Protein AF-A0A9D4X8G0-F1 (afdb_monomer_lite)

Structure (mmCIF, N/CA/C/O backbone):
data_AF-A0A9D4X8G0-F1
#
_entry.id   AF-A0A9D4X8G0-F1
#
loop_
_atom_site.group_PDB
_atom_site.id
_atom_site.type_symbol
_atom_site.label_atom_id
_atom_site.label_alt_id
_atom_site.label_comp_id
_atom_site.label_asym_id
_atom_site.label_entity_id
_atom_site.label_seq_id
_atom_site.pdbx_PDB_ins_code
_atom_site.Cartn_x
_atom_site.Cartn_y
_atom_site.Cartn_z
_atom_site.occupancy
_atom_site.B_iso_or_equiv
_atom_site.auth_seq_id
_atom_site.auth_comp_id
_atom_site.auth_asym_id
_atom_site.auth_atom_id
_atom_site.pdbx_PDB_model_num
ATOM 1 N N . MET A 1 1 ? 3.057 6.716 -28.914 1.00 36.97 1 MET A N 1
ATOM 2 C CA . MET A 1 1 ? 3.653 6.823 -27.563 1.00 36.97 1 MET A CA 1
ATOM 3 C C . MET A 1 1 ? 2.534 6.650 -26.548 1.00 36.97 1 MET A C 1
ATOM 5 O O . MET A 1 1 ? 1.621 7.466 -26.540 1.00 36.97 1 MET A O 1
ATOM 9 N N . SER A 1 2 ? 2.532 5.559 -25.779 1.00 46.09 2 SER A N 1
ATOM 10 C CA . SER A 1 2 ? 1.532 5.348 -24.723 1.00 46.09 2 SER A CA 1
ATOM 11 C C . SER A 1 2 ? 1.825 6.309 -23.576 1.00 46.09 2 SER A C 1
ATOM 13 O O . SER A 1 2 ? 2.954 6.339 -23.090 1.00 46.09 2 SER A O 1
ATOM 15 N N . ARG A 1 3 ? 0.840 7.105 -23.150 1.00 39.59 3 ARG A N 1
ATOM 16 C CA . ARG A 1 3 ? 0.974 7.918 -21.933 1.00 39.59 3 ARG A CA 1
ATOM 17 C C . ARG A 1 3 ? 1.225 6.966 -20.751 1.00 39.59 3 ARG A C 1
ATOM 19 O O . ARG A 1 3 ? 0.567 5.922 -20.700 1.00 39.59 3 ARG A O 1
ATOM 26 N N . PRO A 1 4 ? 2.173 7.260 -19.843 1.00 49.88 4 PRO A N 1
ATOM 27 C CA . PRO A 1 4 ? 2.365 6.429 -18.666 1.00 49.88 4 PRO A CA 1
ATOM 28 C C . PRO A 1 4 ? 1.068 6.432 -17.841 1.00 49.88 4 PRO A C 1
ATOM 30 O O . PRO A 1 4 ? 0.406 7.472 -17.758 1.00 49.88 4 PRO A O 1
ATOM 33 N N . PRO A 1 5 ? 0.662 5.285 -17.273 1.00 54.31 5 PRO A N 1
ATOM 34 C CA . PRO A 1 5 ? -0.520 5.226 -16.427 1.00 54.31 5 PRO A CA 1
ATOM 35 C C . PRO A 1 5 ? -0.359 6.215 -15.269 1.00 54.31 5 PRO A C 1
ATOM 37 O O . PRO A 1 5 ? 0.700 6.277 -14.646 1.00 54.31 5 PRO A O 1
ATOM 40 N N . ILE A 1 6 ? -1.402 7.002 -14.996 1.00 55.91 6 ILE A N 1
ATOM 41 C CA . ILE A 1 6 ? -1.431 7.881 -13.824 1.00 55.91 6 ILE A CA 1
ATOM 42 C C . ILE A 1 6 ? -1.357 6.971 -12.592 1.00 55.91 6 ILE A C 1
ATOM 44 O O . ILE A 1 6 ? -2.231 6.122 -12.394 1.00 55.91 6 ILE 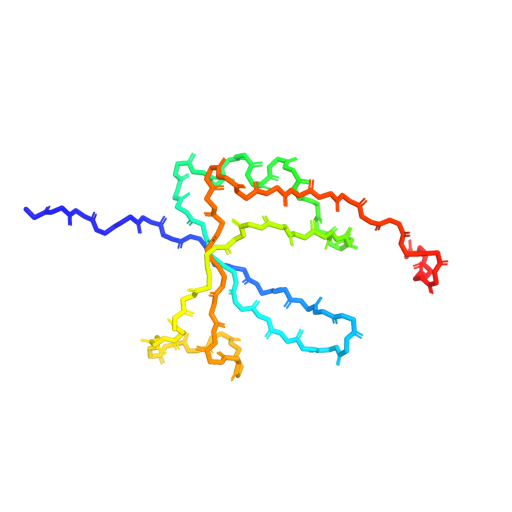A O 1
ATOM 48 N N . LEU A 1 7 ? -0.281 7.122 -11.820 1.00 61.44 7 LEU A N 1
ATOM 49 C CA . LEU A 1 7 ? -0.059 6.428 -10.557 1.00 61.44 7 LEU A CA 1
ATOM 50 C C . LEU A 1 7 ? -0.399 7.384 -9.422 1.00 61.44 7 LEU A C 1
ATOM 52 O O . LEU A 1 7 ? 0.198 8.457 -9.324 1.00 61.44 7 LEU A O 1
ATOM 56 N N . ILE A 1 8 ? -1.346 6.985 -8.581 1.00 64.62 8 ILE A N 1
ATOM 57 C CA . ILE A 1 8 ? -1.656 7.704 -7.344 1.00 64.62 8 ILE A CA 1
ATOM 58 C C . ILE A 1 8 ? -0.809 7.095 -6.236 1.00 64.62 8 ILE A C 1
ATOM 60 O O . ILE A 1 8 ? -0.585 5.885 -6.240 1.00 64.62 8 ILE A O 1
ATOM 64 N N . LYS A 1 9 ? -0.258 7.956 -5.380 1.00 65.12 9 LYS A N 1
ATOM 65 C CA . LYS A 1 9 ? 0.786 7.636 -4.410 1.00 65.12 9 LYS A CA 1
ATOM 66 C C . LYS A 1 9 ? 0.276 7.912 -3.008 1.00 65.12 9 LYS A C 1
ATOM 68 O O . LYS A 1 9 ? -0.166 9.028 -2.760 1.00 65.12 9 LYS A O 1
ATOM 73 N N . ASP A 1 10 ? 0.444 6.945 -2.119 1.00 75.62 10 ASP A N 1
ATOM 74 C CA . ASP A 1 10 ? 0.136 7.097 -0.703 1.00 75.62 10 ASP A CA 1
ATOM 75 C C . ASP A 1 10 ? 1.226 6.520 0.195 1.00 75.62 10 ASP A C 1
ATOM 77 O O . ASP A 1 10 ? 2.031 5.680 -0.222 1.00 75.62 10 ASP A O 1
ATOM 81 N N . LEU A 1 11 ? 1.278 7.008 1.432 1.00 77.75 11 LEU A N 1
ATOM 82 C CA . LEU A 1 11 ? 2.264 6.603 2.428 1.00 77.75 11 LEU A CA 1
ATOM 83 C C . LEU A 1 11 ? 1.572 5.849 3.557 1.00 77.75 11 LEU A C 1
ATOM 85 O O . LEU A 1 11 ? 0.813 6.431 4.327 1.00 77.75 11 LEU A O 1
ATOM 89 N N . VAL A 1 12 ? 1.888 4.565 3.698 1.00 78.19 12 VAL A N 1
ATOM 90 C CA . VAL A 1 12 ? 1.317 3.732 4.759 1.00 78.19 12 VAL A CA 1
ATOM 91 C C . VAL A 1 12 ? 2.353 3.499 5.845 1.00 78.19 12 VAL A C 1
ATOM 93 O O . VAL A 1 12 ? 3.499 3.159 5.550 1.00 78.19 12 VAL A O 1
ATOM 96 N N . LYS A 1 13 ? 1.944 3.680 7.104 1.00 80.12 13 LYS A N 1
ATOM 97 C CA . LYS A 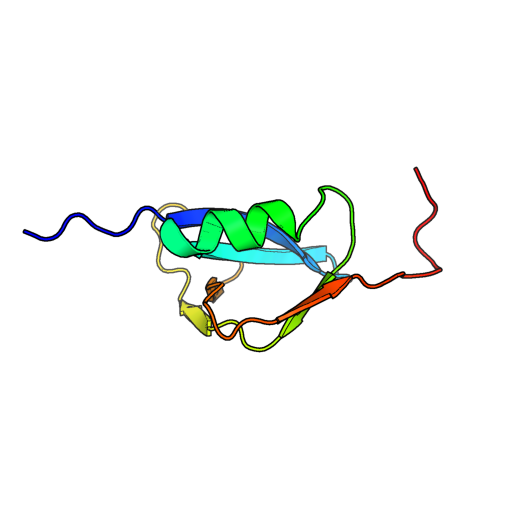1 13 ? 2.731 3.330 8.292 1.00 80.12 13 LYS A CA 1
ATOM 98 C C . LYS A 1 13 ? 2.278 1.982 8.840 1.00 80.12 13 LYS A C 1
ATOM 100 O O . LYS A 1 13 ? 1.099 1.791 9.119 1.00 80.12 13 LYS A O 1
ATOM 105 N N . GLY A 1 14 ? 3.221 1.066 9.008 1.00 75.88 14 GLY A N 1
ATOM 106 C CA . GLY A 1 14 ? 3.038 -0.181 9.735 1.00 75.88 14 GLY A CA 1
ATOM 107 C C . GLY A 1 14 ? 3.142 0.011 11.249 1.00 75.88 14 GLY A C 1
ATOM 108 O O . GLY A 1 14 ? 3.541 1.066 11.742 1.00 75.88 14 GLY A O 1
ATOM 109 N N . ASN A 1 15 ? 2.828 -1.053 11.990 1.00 70.56 15 ASN A N 1
ATOM 110 C CA . ASN A 1 15 ? 2.788 -1.046 13.456 1.00 70.56 15 ASN A CA 1
ATOM 111 C C . ASN A 1 15 ? 4.136 -0.686 14.118 1.00 70.56 15 ASN A C 1
ATOM 113 O O . ASN A 1 15 ? 4.164 -0.100 15.191 1.00 70.56 15 ASN A O 1
ATOM 117 N N . GLN A 1 16 ? 5.266 -0.996 13.472 1.00 79.06 16 GLN A N 1
ATOM 118 C CA . GLN A 1 16 ? 6.607 -0.668 13.984 1.00 79.06 16 GLN A CA 1
ATOM 119 C C . GLN A 1 16 ? 7.093 0.732 13.561 1.00 79.06 16 GLN A C 1
ATOM 121 O O . GLN A 1 16 ? 8.256 1.073 13.747 1.00 79.06 16 GLN A O 1
ATOM 126 N N . GLY A 1 17 ? 6.217 1.555 12.972 1.00 75.88 17 GLY A N 1
ATOM 127 C CA . GLY A 1 17 ? 6.572 2.868 12.427 1.00 75.88 17 GLY A CA 1
ATOM 128 C C . GLY A 1 17 ? 7.217 2.812 11.040 1.00 75.88 17 GLY A C 1
ATOM 129 O O . GLY A 1 17 ? 7.447 3.865 10.437 1.00 75.88 17 GLY A O 1
ATOM 130 N N . ASP A 1 18 ? 7.450 1.606 10.515 1.00 81.88 18 ASP A N 1
ATOM 131 C CA . ASP A 1 18 ? 7.920 1.384 9.153 1.00 81.88 18 ASP A CA 1
ATOM 132 C C . ASP A 1 18 ? 6.962 2.007 8.153 1.00 81.88 18 ASP A C 1
ATOM 134 O O . ASP A 1 18 ? 5.747 1.846 8.236 1.00 81.88 18 ASP A O 1
ATOM 138 N N . GLN A 1 19 ? 7.519 2.710 7.182 1.00 85.81 19 GLN A N 1
ATOM 139 C CA . GLN A 1 19 ? 6.745 3.325 6.121 1.00 85.81 19 GLN A CA 1
ATOM 140 C C . GLN A 1 19 ? 6.950 2.564 4.826 1.00 85.81 19 GLN A C 1
ATOM 142 O O . GLN A 1 19 ? 8.065 2.146 4.514 1.00 85.81 19 GLN A O 1
ATOM 147 N N . ILE A 1 20 ? 5.886 2.414 4.050 1.00 86.50 20 ILE A N 1
ATOM 148 C CA . ILE A 1 20 ? 5.975 1.910 2.688 1.00 86.50 20 ILE A CA 1
ATOM 149 C C . ILE A 1 20 ? 5.165 2.797 1.756 1.00 86.50 20 ILE A C 1
ATOM 151 O O . ILE A 1 20 ? 4.059 3.241 2.067 1.00 86.50 20 ILE A O 1
ATOM 155 N N . HIS A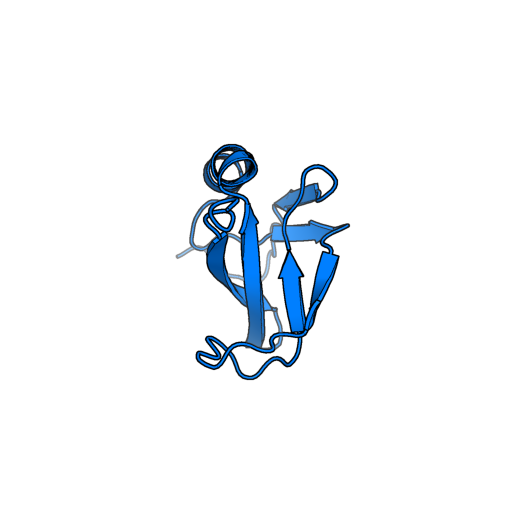 1 21 ? 5.752 3.066 0.598 1.00 86.56 21 HIS A N 1
ATOM 156 C CA . HIS A 1 21 ? 5.087 3.778 -0.473 1.00 86.56 21 HIS A CA 1
ATOM 157 C C . HIS A 1 21 ? 4.134 2.816 -1.178 1.00 86.56 21 HIS A C 1
ATOM 159 O O . HIS A 1 21 ? 4.547 1.759 -1.656 1.00 86.56 21 HIS A O 1
ATOM 165 N N . MET A 1 22 ? 2.864 3.188 -1.255 1.00 85.69 22 MET A N 1
ATOM 166 C CA . MET A 1 22 ? 1.854 2.468 -2.010 1.00 85.69 22 MET A CA 1
ATOM 167 C C . MET A 1 22 ? 1.484 3.226 -3.274 1.00 85.69 22 MET A C 1
ATOM 169 O O . MET A 1 22 ? 1.348 4.447 -3.260 1.00 85.69 22 MET A O 1
ATOM 173 N N . THR A 1 23 ? 1.300 2.497 -4.372 1.00 86.94 23 THR A N 1
ATOM 174 C CA . THR A 1 23 ? 0.803 3.079 -5.619 1.00 86.94 23 THR A CA 1
ATOM 175 C C . THR A 1 23 ? -0.309 2.246 -6.224 1.00 86.94 23 THR A C 1
ATOM 177 O O . THR A 1 23 ? -0.272 1.026 -6.131 1.00 86.94 23 THR A O 1
ATOM 180 N N . THR A 1 24 ? -1.246 2.881 -6.917 1.00 87.00 24 THR A N 1
ATOM 181 C CA . THR A 1 24 ? -2.282 2.184 -7.694 1.00 87.00 24 THR A CA 1
ATOM 182 C C . THR A 1 24 ? -2.402 2.769 -9.096 1.00 87.00 24 THR A C 1
ATOM 184 O O . THR A 1 24 ? -2.057 3.934 -9.330 1.00 87.00 24 THR A O 1
ATOM 187 N N . ARG A 1 25 ? -2.881 1.969 -10.055 1.00 85.25 25 ARG A N 1
ATOM 188 C CA . ARG A 1 25 ? -3.217 2.465 -11.396 1.00 85.25 25 ARG A CA 1
ATOM 189 C C . ARG A 1 25 ? -4.510 3.268 -11.321 1.00 85.25 25 ARG A C 1
ATOM 191 O O . ARG A 1 25 ? -5.443 2.880 -10.636 1.00 85.25 25 ARG A O 1
ATOM 198 N N . ASN A 1 26 ? -4.625 4.324 -12.121 1.00 82.06 26 ASN A N 1
ATOM 199 C CA . ASN A 1 26 ? -5.821 5.176 -12.144 1.00 82.06 26 ASN A CA 1
ATOM 200 C C . ASN A 1 26 ? -7.158 4.419 -12.282 1.00 82.06 26 ASN A C 1
ATOM 202 O O . ASN A 1 26 ? -8.114 4.750 -11.594 1.00 82.06 26 ASN A O 1
ATOM 206 N N . ARG A 1 27 ? -7.215 3.366 -13.108 1.00 83.44 27 ARG A N 1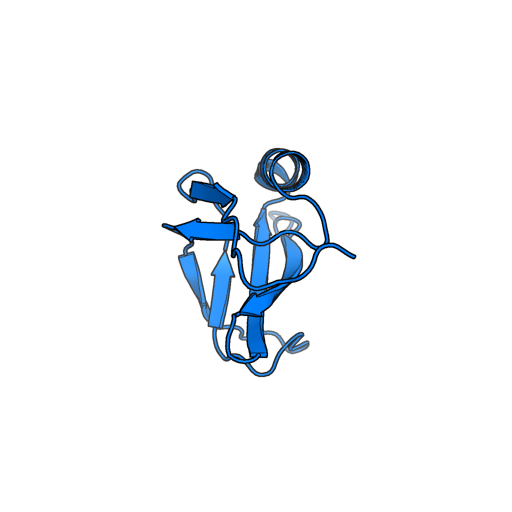
ATOM 207 C CA . ARG A 1 27 ? -8.429 2.544 -13.270 1.00 83.44 27 ARG A CA 1
ATOM 208 C C . ARG A 1 27 ? -8.831 1.764 -12.008 1.00 83.44 27 ARG A C 1
ATOM 210 O O . ARG A 1 27 ? -9.997 1.445 -11.861 1.00 83.44 27 ARG A O 1
ATOM 217 N N . GLU A 1 28 ? -7.864 1.449 -11.148 1.00 82.50 28 GLU A N 1
ATOM 218 C CA . GLU A 1 28 ? -8.020 0.707 -9.886 1.00 82.50 28 GLU A CA 1
ATOM 219 C C . GLU A 1 28 ? -8.104 1.674 -8.685 1.00 82.50 28 GLU A C 1
ATOM 221 O O . GLU A 1 28 ? -8.352 1.258 -7.556 1.00 82.50 28 GLU A O 1
ATOM 226 N N . PHE A 1 29 ? -7.908 2.980 -8.909 1.00 83.81 29 PHE A N 1
ATOM 227 C CA . PHE A 1 29 ? -7.930 3.983 -7.847 1.00 83.81 29 PHE A CA 1
ATOM 228 C C . PHE A 1 29 ? -9.309 4.140 -7.223 1.00 83.81 29 PHE A C 1
ATOM 230 O O . PHE A 1 29 ? -9.401 4.295 -6.013 1.00 83.81 29 PHE A O 1
A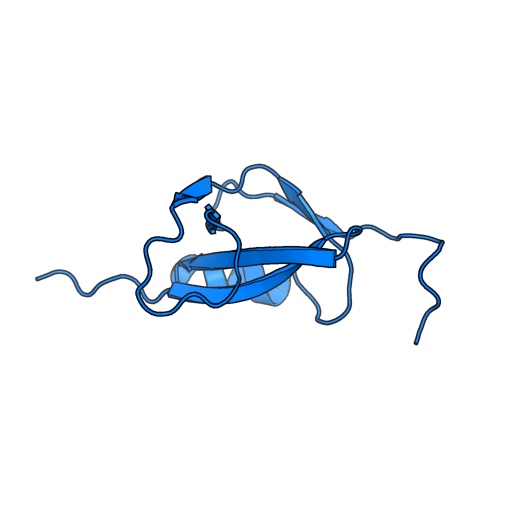TOM 237 N N . LYS A 1 30 ? -10.373 4.103 -8.032 1.00 83.75 30 LYS A N 1
ATOM 238 C CA . LYS A 1 30 ? -11.735 4.276 -7.524 1.00 83.75 30 LYS A CA 1
ATOM 239 C C . LYS A 1 30 ? -12.083 3.185 -6.505 1.00 83.75 30 LYS A C 1
ATOM 241 O O . LYS A 1 30 ? -12.519 3.509 -5.408 1.00 83.75 30 LYS A O 1
ATOM 246 N N . ASP A 1 31 ? -11.799 1.928 -6.840 1.00 83.44 31 ASP A N 1
ATOM 247 C CA . ASP A 1 31 ? -12.056 0.783 -5.959 1.00 83.44 31 ASP A CA 1
ATOM 248 C C . ASP A 1 31 ? -11.260 0.891 -4.655 1.00 83.44 31 ASP A C 1
ATOM 250 O O . ASP A 1 31 ? -11.752 0.548 -3.583 1.00 83.44 31 ASP A O 1
ATOM 254 N N . TRP A 1 32 ? -10.025 1.382 -4.749 1.00 80.75 32 TRP A N 1
ATOM 255 C CA . TRP A 1 32 ? -9.154 1.600 -3.603 1.00 80.75 32 TRP A CA 1
ATOM 256 C C . TRP A 1 32 ? -9.653 2.742 -2.705 1.00 80.75 32 TRP A C 1
ATOM 258 O O . TRP A 1 32 ? -9.738 2.580 -1.489 1.00 80.75 32 TRP A O 1
ATOM 268 N N . PHE A 1 33 ? -10.040 3.867 -3.306 1.00 81.81 33 PHE A N 1
ATOM 269 C CA . PHE A 1 33 ? -10.535 5.054 -2.611 1.00 81.81 33 PHE A CA 1
ATOM 270 C C . PHE A 1 33 ? -11.869 4.805 -1.895 1.00 81.81 33 PHE A C 1
ATOM 272 O O . PHE A 1 33 ? -12.107 5.359 -0.830 1.00 81.81 33 PHE A O 1
ATOM 279 N N . GLU A 1 34 ? -12.737 3.953 -2.446 1.00 85.12 34 GLU A N 1
ATOM 280 C CA . GLU A 1 34 ? -14.006 3.585 -1.803 1.00 85.12 34 GLU A CA 1
ATOM 281 C C . GLU A 1 34 ? -13.823 2.584 -0.646 1.00 85.12 34 GLU A C 1
ATOM 283 O O . GLU A 1 34 ? -14.631 2.561 0.282 1.00 85.12 34 GLU A O 1
ATOM 288 N N . GLN A 1 35 ? -12.770 1.759 -0.680 1.00 84.50 35 GLN A N 1
ATOM 289 C CA . GLN A 1 35 ? -12.504 0.741 0.345 1.00 84.50 35 GLN A CA 1
ATOM 290 C C . GLN A 1 35 ? -11.696 1.259 1.537 1.00 84.50 35 GLN A C 1
ATOM 292 O O . GLN A 1 35 ? -11.800 0.696 2.630 1.00 84.50 35 GLN A O 1
ATOM 297 N N . LEU A 1 36 ? -10.872 2.289 1.336 1.00 84.81 36 LEU A N 1
ATOM 298 C CA . LEU A 1 36 ? -10.019 2.836 2.380 1.00 84.81 36 LEU A CA 1
ATOM 299 C C . LEU A 1 36 ? -10.573 4.141 2.938 1.00 84.81 36 LEU A C 1
ATOM 301 O O . LEU A 1 36 ? -10.864 5.091 2.224 1.00 84.81 36 LEU A O 1
ATOM 305 N N . THR A 1 37 ? -10.648 4.194 4.259 1.00 84.25 37 THR A N 1
ATOM 306 C CA . THR A 1 37 ? -10.902 5.417 5.021 1.00 84.25 37 THR A CA 1
ATOM 307 C C . THR A 1 37 ? -9.607 5.877 5.674 1.00 84.25 37 THR A C 1
ATOM 309 O O . THR A 1 37 ? -8.862 5.052 6.210 1.00 84.25 37 THR A O 1
ATOM 312 N N . GLU A 1 38 ? -9.345 7.183 5.648 1.00 80.50 38 GLU A N 1
ATOM 313 C CA . GLU A 1 38 ? -8.224 7.778 6.376 1.00 80.50 38 GLU A CA 1
ATOM 314 C C . GLU A 1 38 ? -8.285 7.424 7.871 1.00 80.50 38 GLU A C 1
ATOM 316 O O . GLU A 1 38 ? -9.360 7.232 8.437 1.00 80.50 38 GLU A O 1
ATOM 321 N N . HIS A 1 39 ? -7.115 7.336 8.510 1.00 77.88 39 HIS A N 1
ATOM 322 C CA . HIS A 1 39 ? -6.949 7.034 9.942 1.00 77.88 39 HIS A CA 1
ATOM 323 C C . HIS A 1 39 ? -7.427 5.650 10.414 1.00 77.88 39 HIS A C 1
ATOM 325 O O . HIS A 1 39 ? -7.411 5.370 11.610 1.00 77.88 39 HIS A O 1
ATOM 331 N N . GLU A 1 40 ? -7.787 4.756 9.498 1.00 83.69 40 GLU A N 1
ATOM 332 C CA . GLU A 1 40 ? -8.172 3.382 9.816 1.00 83.69 40 GLU A CA 1
ATOM 333 C C . GLU A 1 40 ? -7.046 2.390 9.520 1.00 83.69 40 GLU A C 1
ATOM 335 O O . GLU A 1 40 ? -6.173 2.632 8.685 1.00 83.69 40 GLU A O 1
ATOM 340 N N . THR A 1 41 ? -7.066 1.247 10.211 1.00 83.94 41 THR A N 1
ATOM 341 C CA . THR A 1 41 ? -6.050 0.204 10.022 1.00 83.94 41 THR A CA 1
ATOM 342 C C . THR A 1 41 ? -6.561 -0.917 9.128 1.00 83.94 41 THR A C 1
ATOM 344 O O . THR A 1 41 ? -7.662 -1.440 9.310 1.00 83.94 41 THR A O 1
ATOM 347 N N . TYR A 1 42 ? -5.725 -1.330 8.177 1.00 86.31 42 TYR A N 1
ATOM 348 C CA . TYR A 1 42 ? -6.045 -2.374 7.211 1.00 86.31 42 TYR A CA 1
ATOM 349 C C . TYR A 1 42 ? -4.901 -3.376 7.097 1.00 86.31 42 TYR A C 1
ATOM 351 O O . TYR A 1 42 ? -3.726 -3.014 7.155 1.00 86.31 42 TYR A O 1
ATOM 359 N N . CYS A 1 43 ? -5.255 -4.638 6.875 1.00 85.75 43 CYS A N 1
ATOM 360 C CA . CYS A 1 43 ? -4.337 -5.635 6.349 1.00 85.75 43 CYS A CA 1
ATOM 361 C C . CYS A 1 43 ? -4.499 -5.699 4.833 1.00 85.75 43 CYS A C 1
ATOM 363 O O . CYS A 1 43 ? -5.618 -5.786 4.323 1.00 85.75 43 CYS A O 1
ATOM 365 N N . LEU A 1 44 ? -3.371 -5.656 4.132 1.00 86.19 44 LEU A N 1
ATOM 366 C CA . LEU A 1 44 ? -3.307 -5.786 2.685 1.00 86.19 44 LEU A CA 1
ATOM 367 C C . LEU A 1 44 ? -2.619 -7.095 2.320 1.00 86.19 44 LEU A C 1
ATOM 369 O O . LEU A 1 44 ? -1.569 -7.422 2.874 1.00 86.19 44 LEU A O 1
ATOM 373 N N . TYR A 1 45 ? -3.186 -7.808 1.353 1.00 87.25 45 TYR A N 1
ATOM 374 C CA . TYR A 1 45 ? -2.637 -9.057 0.834 1.00 87.25 45 TYR A CA 1
ATOM 375 C C . TYR A 1 45 ? -2.529 -8.996 -0.688 1.00 87.25 45 TYR A C 1
ATOM 377 O O . TYR A 1 45 ? -3.316 -8.319 -1.346 1.00 87.25 45 TYR A O 1
ATOM 385 N N . ASN A 1 46 ? -1.572 -9.738 -1.252 1.00 89.94 46 ASN A N 1
ATOM 386 C CA . ASN A 1 46 ? -1.393 -9.905 -2.702 1.00 89.94 46 ASN A CA 1
ATOM 387 C C . ASN A 1 46 ? -1.120 -8.599 -3.480 1.00 89.94 46 ASN A C 1
ATOM 389 O O . ASN A 1 46 ? -1.499 -8.473 -4.644 1.00 89.94 46 ASN A O 1
ATOM 393 N N . GLY A 1 47 ? -0.480 -7.615 -2.844 1.00 85.81 47 GLY A N 1
ATOM 394 C CA . GLY A 1 47 ? 0.096 -6.472 -3.557 1.00 85.81 47 GLY A CA 1
ATOM 395 C C . GLY A 1 47 ? 1.430 -6.846 -4.205 1.00 85.81 47 GLY A C 1
ATOM 396 O O . GLY A 1 47 ? 2.170 -7.668 -3.662 1.00 85.81 47 GLY A O 1
ATOM 397 N N . ASP A 1 48 ? 1.762 -6.221 -5.335 1.00 88.69 48 ASP A N 1
ATOM 398 C CA . ASP A 1 48 ? 3.030 -6.491 -6.021 1.00 88.69 48 ASP A CA 1
ATOM 399 C C . ASP A 1 48 ? 4.161 -5.646 -5.412 1.00 88.69 48 ASP A C 1
ATOM 401 O O . ASP A 1 48 ? 4.110 -4.410 -5.493 1.00 88.69 48 ASP A O 1
ATOM 405 N N . PRO A 1 49 ? 5.208 -6.254 -4.827 1.00 87.62 49 PRO A N 1
ATOM 406 C CA . PRO A 1 49 ? 6.378 -5.511 -4.388 1.00 87.62 49 PRO A CA 1
ATOM 407 C C . PRO A 1 49 ? 7.200 -5.072 -5.603 1.00 87.62 49 PRO A C 1
ATOM 409 O O . PRO A 1 49 ? 7.543 -5.867 -6.477 1.00 87.62 49 PRO A O 1
ATOM 412 N N . MET A 1 50 ? 7.559 -3.794 -5.650 1.00 87.75 50 MET A N 1
ATOM 413 C CA . MET A 1 50 ? 8.410 -3.223 -6.689 1.00 87.75 50 MET A CA 1
ATOM 414 C C . MET A 1 50 ? 9.531 -2.399 -6.074 1.00 87.75 50 MET A C 1
ATOM 416 O O . MET A 1 50 ? 9.393 -1.855 -4.980 1.00 87.75 50 MET A O 1
ATOM 420 N N . VAL A 1 51 ? 10.636 -2.250 -6.801 1.00 86.94 51 VAL A N 1
ATOM 421 C CA . VAL A 1 51 ? 11.722 -1.363 -6.377 1.00 86.94 51 VAL A CA 1
ATOM 422 C C . VAL A 1 51 ? 11.227 0.082 -6.392 1.00 86.94 51 VAL A C 1
ATOM 424 O O . VAL A 1 51 ? 10.630 0.561 -7.366 1.00 86.94 51 VAL A O 1
ATOM 427 N N . ASN A 1 52 ? 11.471 0.785 -5.292 1.00 82.56 52 ASN A N 1
ATOM 428 C CA . ASN A 1 52 ? 11.218 2.209 -5.162 1.00 82.56 52 ASN A CA 1
ATOM 429 C C . ASN A 1 52 ? 12.386 3.002 -5.778 1.00 82.56 52 ASN A C 1
ATOM 431 O O . ASN A 1 52 ? 13.108 3.706 -5.085 1.00 82.56 52 ASN A O 1
ATOM 435 N N . ASP A 1 53 ? 12.598 2.842 -7.087 1.00 75.31 53 ASP A N 1
ATOM 436 C CA . ASP A 1 53 ? 13.681 3.494 -7.845 1.00 75.31 53 ASP A CA 1
ATOM 437 C C . ASP A 1 53 ? 13.262 4.879 -8.368 1.00 75.31 53 ASP A C 1
ATOM 439 O O . ASP A 1 53 ? 13.425 5.228 -9.536 1.00 75.31 53 ASP A O 1
ATOM 443 N N . SER A 1 54 ? 12.581 5.657 -7.526 1.00 67.94 54 SER A N 1
ATOM 444 C CA . SER A 1 54 ? 12.165 7.005 -7.903 1.00 67.94 54 SER A CA 1
ATOM 445 C C . SER A 1 54 ? 13.177 8.027 -7.409 1.00 67.94 54 SER A C 1
ATOM 447 O O . SER A 1 54 ? 13.572 8.002 -6.249 1.00 67.94 54 SER A O 1
ATOM 449 N N . THR A 1 55 ? 13.508 9.008 -8.246 1.00 63.78 55 THR A N 1
ATOM 450 C CA . THR A 1 55 ? 14.280 10.193 -7.834 1.00 63.78 55 THR A CA 1
ATOM 451 C C . THR A 1 55 ? 13.599 10.998 -6.717 1.00 63.78 55 THR A C 1
ATOM 453 O O . THR A 1 55 ? 14.258 11.774 -6.035 1.00 63.78 55 THR A O 1
ATOM 456 N N . PHE A 1 56 ? 12.298 10.777 -6.490 1.00 60.94 56 PHE A N 1
ATOM 457 C CA . PHE A 1 56 ? 11.500 11.357 -5.411 1.00 60.94 56 PHE A CA 1
ATOM 458 C C . PHE A 1 56 ? 11.036 10.271 -4.441 1.00 60.94 56 PHE A C 1
ATOM 460 O O . PHE A 1 56 ? 9.899 9.796 -4.511 1.00 60.94 56 PHE A O 1
ATOM 467 N N . ASN A 1 57 ? 11.929 9.877 -3.536 1.00 65.25 57 ASN A N 1
ATOM 468 C CA . ASN A 1 57 ? 11.606 8.919 -2.487 1.00 65.25 57 ASN A CA 1
ATOM 469 C C . ASN A 1 57 ? 10.678 9.556 -1.451 1.00 65.25 57 ASN A C 1
ATOM 471 O O . ASN A 1 57 ? 11.085 10.418 -0.679 1.00 65.25 57 ASN A O 1
ATOM 475 N N . VAL A 1 58 ? 9.424 9.101 -1.440 1.00 71.75 58 VAL A N 1
ATOM 476 C CA . VAL A 1 58 ? 8.402 9.512 -0.461 1.00 71.75 58 VAL A CA 1
ATOM 477 C C . VAL A 1 58 ? 8.693 8.922 0.929 1.00 71.75 58 VAL A C 1
ATOM 479 O O . VAL A 1 58 ? 8.296 9.488 1.940 1.00 71.75 58 VAL A O 1
ATOM 482 N N . CYS A 1 59 ? 9.423 7.803 0.989 1.00 76.56 59 CYS A N 1
ATOM 483 C CA . CYS A 1 59 ? 9.838 7.137 2.222 1.00 76.56 59 CYS A CA 1
ATOM 484 C C . CYS A 1 59 ? 11.203 6.442 2.050 1.00 76.56 59 CYS A C 1
ATOM 486 O O . CYS A 1 59 ? 11.564 6.106 0.919 1.00 76.56 59 CYS A O 1
ATOM 488 N N . PRO A 1 60 ? 11.938 6.155 3.144 1.00 79.50 60 PRO A N 1
ATOM 489 C CA . PRO A 1 60 ? 13.247 5.488 3.092 1.00 79.50 60 PRO A CA 1
ATOM 490 C C . PRO A 1 60 ? 13.190 4.013 2.655 1.00 79.50 60 PRO A C 1
ATOM 492 O O . PRO A 1 60 ? 14.232 3.396 2.430 1.00 79.50 60 PRO A O 1
ATOM 495 N N . ASN A 1 61 ? 11.994 3.431 2.529 1.00 82.06 61 ASN A N 1
ATOM 496 C CA . ASN A 1 61 ? 11.831 2.051 2.094 1.00 82.06 61 ASN A CA 1
ATOM 497 C C . ASN A 1 61 ? 12.273 1.866 0.634 1.00 82.06 61 ASN A C 1
ATOM 499 O O . ASN A 1 61 ? 11.868 2.612 -0.263 1.00 82.06 61 ASN A O 1
ATOM 503 N N . LYS A 1 62 ? 13.099 0.837 0.407 1.00 85.56 62 LYS A N 1
ATOM 504 C CA . LYS A 1 62 ? 13.617 0.455 -0.918 1.00 85.56 62 LYS A CA 1
ATOM 505 C C . LYS A 1 62 ? 12.553 -0.196 -1.796 1.00 85.56 62 LYS A C 1
ATOM 507 O O . LYS A 1 62 ? 12.756 -0.326 -3.003 1.00 85.56 62 LYS A O 1
ATOM 512 N N . LEU A 1 63 ? 11.443 -0.616 -1.197 1.00 86.50 63 LEU A N 1
ATOM 513 C CA . LEU A 1 63 ? 10.308 -1.200 -1.883 1.00 86.50 63 LEU A CA 1
ATOM 514 C C . LEU A 1 63 ? 9.106 -0.261 -1.828 1.00 86.50 63 LEU A C 1
ATOM 516 O O . LEU A 1 63 ? 8.905 0.496 -0.878 1.00 86.50 63 LEU A O 1
ATOM 520 N N . LYS A 1 64 ? 8.295 -0.347 -2.874 1.00 88.19 64 LYS A N 1
ATOM 521 C CA . LYS A 1 64 ? 6.940 0.185 -2.940 1.00 88.19 64 LYS A CA 1
ATOM 522 C C . LYS A 1 64 ? 5.986 -0.964 -3.238 1.00 88.19 64 LYS A C 1
ATOM 524 O O . LYS A 1 64 ? 6.376 -1.932 -3.891 1.00 88.19 64 LYS A O 1
ATOM 529 N N . LEU A 1 65 ? 4.749 -0.850 -2.785 1.00 87.81 65 LEU A N 1
ATOM 530 C CA . LEU A 1 65 ? 3.710 -1.840 -3.038 1.00 87.81 65 LEU A CA 1
ATOM 531 C C . LEU A 1 65 ? 2.743 -1.309 -4.096 1.00 87.81 65 LEU A C 1
ATOM 533 O O . LEU A 1 65 ? 2.276 -0.172 -3.999 1.00 87.81 65 LEU A O 1
ATOM 537 N N . VAL A 1 66 ? 2.442 -2.114 -5.111 1.00 88.44 66 VAL A N 1
ATOM 538 C CA . VAL A 1 66 ? 1.441 -1.768 -6.121 1.00 88.44 66 VAL A CA 1
ATOM 539 C C . VAL A 1 66 ? 0.129 -2.472 -5.809 1.00 88.44 66 VAL A C 1
ATOM 541 O O . VAL A 1 66 ? 0.076 -3.700 -5.766 1.00 88.44 66 VAL A O 1
ATOM 544 N N . PHE A 1 67 ? -0.920 -1.679 -5.603 1.00 86.12 67 PHE A N 1
ATOM 545 C CA . PHE A 1 67 ? -2.292 -2.157 -5.532 1.00 86.12 67 PHE A CA 1
ATOM 546 C C . PHE A 1 67 ? -2.775 -2.494 -6.944 1.00 86.12 67 PHE A C 1
ATOM 548 O O . PHE A 1 67 ? -2.617 -1.686 -7.863 1.00 86.12 67 PHE A O 1
ATOM 555 N N . ASN A 1 68 ? -3.335 -3.686 -7.111 1.00 86.19 68 ASN A N 1
ATOM 556 C CA . ASN A 1 68 ? -3.833 -4.200 -8.381 1.00 86.19 68 ASN A CA 1
ATOM 557 C C . ASN A 1 68 ? -5.163 -4.950 -8.168 1.00 86.19 68 ASN A C 1
ATOM 559 O O . ASN A 1 68 ? -5.617 -5.123 -7.040 1.00 86.19 68 ASN A O 1
ATOM 563 N N . GLY A 1 69 ? -5.784 -5.441 -9.245 1.00 84.44 69 GLY A N 1
ATOM 564 C CA . GLY A 1 69 ? -7.071 -6.152 -9.160 1.00 84.44 69 GLY A CA 1
ATOM 565 C C . GLY A 1 69 ? -7.060 -7.481 -8.381 1.00 84.44 69 GLY A C 1
ATOM 566 O O . GLY A 1 69 ? -8.125 -8.030 -8.125 1.00 84.44 69 GLY A O 1
ATOM 567 N N . GLY A 1 70 ? -5.888 -8.016 -8.024 1.00 85.81 70 GLY A N 1
ATOM 568 C CA . GLY A 1 70 ? -5.731 -9.188 -7.156 1.00 85.81 70 GLY A CA 1
ATOM 569 C C . GLY A 1 70 ? -5.414 -8.844 -5.698 1.00 85.81 70 GLY A C 1
ATOM 570 O O . GLY A 1 70 ? -5.417 -9.738 -4.849 1.00 85.81 70 GLY A O 1
ATOM 571 N N . THR A 1 71 ? -5.144 -7.572 -5.394 1.00 88.06 71 THR A N 1
ATOM 572 C CA . THR A 1 71 ? -4.893 -7.113 -4.030 1.00 88.06 71 THR A CA 1
ATOM 573 C C . THR A 1 71 ? -6.188 -7.155 -3.229 1.00 88.06 71 THR A C 1
ATOM 575 O O . THR A 1 71 ? -7.217 -6.637 -3.661 1.00 88.06 71 THR A O 1
ATOM 578 N N . THR A 1 72 ? -6.140 -7.755 -2.043 1.00 88.62 72 THR A N 1
ATOM 579 C CA . THR A 1 72 ? -7.278 -7.788 -1.123 1.00 88.62 72 THR A CA 1
ATOM 580 C C . THR A 1 72 ? -6.990 -6.948 0.110 1.00 88.62 72 THR A C 1
ATOM 582 O O . THR A 1 72 ? -5.858 -6.878 0.596 1.00 88.62 72 THR A O 1
ATOM 585 N N . VAL A 1 73 ? -8.034 -6.292 0.610 1.00 87.81 73 VAL A N 1
ATOM 586 C CA . VAL A 1 73 ? -7.977 -5.421 1.782 1.00 87.81 73 VAL A CA 1
ATOM 587 C C . VAL A 1 73 ? -8.973 -5.927 2.808 1.00 87.81 73 VAL A C 1
ATOM 589 O O . VAL A 1 73 ? -10.136 -6.169 2.491 1.00 87.81 73 VAL A O 1
ATOM 592 N N . SER A 1 74 ? -8.533 -6.052 4.054 1.00 88.12 74 SER A N 1
ATOM 593 C CA . SER A 1 74 ? -9.419 -6.317 5.184 1.00 88.12 74 SER A CA 1
ATOM 594 C C . SER A 1 74 ? -9.181 -5.289 6.278 1.00 88.12 74 SER A C 1
ATOM 596 O O . SER A 1 74 ? -8.054 -5.143 6.757 1.00 88.12 74 SER A O 1
ATOM 598 N N . LYS A 1 75 ? -10.240 -4.595 6.699 1.00 85.81 75 LYS A N 1
ATOM 599 C CA . LYS A 1 75 ? -10.177 -3.675 7.836 1.00 85.81 75 LYS A CA 1
ATOM 600 C C . LYS A 1 75 ? -9.850 -4.454 9.107 1.00 85.81 75 LYS A C 1
ATOM 602 O O . LYS A 1 75 ? -10.516 -5.440 9.422 1.00 85.81 75 LYS A O 1
ATOM 607 N N . LEU A 1 76 ? -8.833 -4.007 9.831 1.00 82.44 76 LEU A N 1
ATOM 608 C CA . LEU A 1 76 ? -8.398 -4.618 11.076 1.00 82.44 76 LEU A CA 1
ATOM 609 C C . LEU A 1 76 ? -8.816 -3.710 12.233 1.00 82.44 76 LEU A C 1
ATOM 611 O O . LEU A 1 76 ? -8.391 -2.561 12.315 1.00 82.44 76 LEU A O 1
ATOM 615 N N . ARG A 1 77 ? -9.623 -4.230 13.161 1.00 70.94 77 ARG A N 1
ATOM 616 C CA . ARG A 1 77 ? -9.794 -3.583 14.466 1.00 70.94 77 ARG A CA 1
ATOM 617 C C . ARG A 1 77 ? -8.630 -3.996 15.349 1.00 70.94 77 ARG A C 1
ATOM 619 O O . ARG A 1 77 ? -8.605 -5.126 15.827 1.00 70.94 77 ARG A O 1
ATOM 626 N N . ILE A 1 78 ? -7.684 -3.086 15.558 1.00 65.31 78 ILE A N 1
ATOM 627 C CA . ILE A 1 78 ? -6.672 -3.245 16.600 1.00 65.31 78 ILE A CA 1
ATOM 628 C C . ILE A 1 78 ? -7.299 -2.737 17.905 1.00 65.31 78 ILE A C 1
ATOM 630 O O . ILE A 1 78 ? -7.538 -1.536 18.014 1.00 65.31 78 ILE A O 1
ATOM 634 N N . PRO A 1 79 ? -7.602 -3.610 18.883 1.00 59.75 79 PRO A N 1
ATOM 635 C CA . PRO A 1 79 ? -8.266 -3.202 20.124 1.00 59.75 79 PRO A CA 1
ATOM 636 C C . PRO A 1 79 ? -7.420 -2.261 20.999 1.00 59.75 79 PRO A C 1
ATOM 638 O O . PRO A 1 79 ? -7.957 -1.641 21.909 1.00 59.75 79 PRO A O 1
ATOM 641 N N . GLU A 1 80 ? -6.118 -2.145 20.730 1.00 56.31 80 GLU A N 1
ATOM 642 C CA . GLU A 1 80 ? -5.170 -1.343 21.514 1.00 56.31 80 GLU A CA 1
ATOM 643 C C . GLU A 1 80 ? -4.994 0.103 21.029 1.00 56.31 80 GLU A C 1
ATOM 645 O O . GLU A 1 80 ? -4.337 0.883 21.714 1.00 56.31 80 GLU A O 1
ATOM 650 N N . ILE A 1 81 ? -5.563 0.489 19.882 1.00 50.69 81 ILE A N 1
ATOM 651 C CA . ILE A 1 81 ? -5.503 1.882 19.419 1.00 50.69 81 ILE A CA 1
ATOM 652 C C . ILE A 1 81 ? -6.760 2.592 19.938 1.00 50.69 81 ILE A C 1
ATOM 654 O O . ILE A 1 81 ? -7.862 2.238 19.509 1.00 50.69 81 ILE A O 1
ATOM 658 N N . PRO A 1 82 ? -6.641 3.556 20.872 1.00 49.59 82 PRO A N 1
ATOM 659 C CA . PRO A 1 82 ? -7.799 4.271 21.385 1.00 49.59 82 PRO A CA 1
ATOM 660 C C . PRO A 1 82 ? -8.518 5.002 20.243 1.00 49.59 82 PRO A C 1
ATOM 662 O O . PRO A 1 82 ? -7.843 5.581 19.387 1.00 49.59 82 PRO A O 1
ATOM 665 N N . PRO A 1 83 ? -9.861 5.009 20.218 1.00 53.59 83 PRO A N 1
ATOM 666 C CA . PRO A 1 83 ? -10.593 5.867 19.299 1.00 53.59 83 PRO A CA 1
ATOM 667 C C . PRO A 1 83 ? -10.262 7.336 19.602 1.00 53.59 83 PRO A C 1
ATOM 669 O O . PRO A 1 83 ? -10.206 7.728 20.771 1.00 53.59 83 PRO A O 1
ATOM 672 N N . HIS A 1 84 ? -10.000 8.107 18.544 1.00 55.28 84 HIS A N 1
ATOM 673 C CA . HIS A 1 84 ? -9.781 9.554 18.606 1.00 55.28 84 HIS A CA 1
ATOM 674 C C . HIS A 1 84 ? -11.074 10.316 18.903 1.00 55.28 84 HIS A C 1
ATOM 676 O O . HIS A 1 84 ? -12.133 9.911 18.370 1.00 55.28 84 HIS A O 1
#

Secondary structure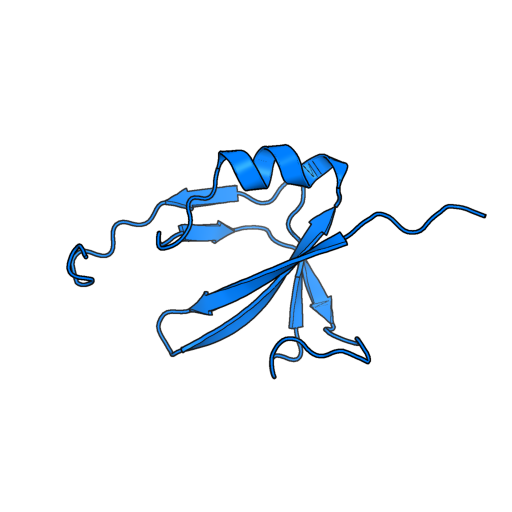 (DSSP, 8-state):
-PPPPPEEEEEEE-TTS-EEEEEEEHHHHHHHHHH--TT--EEEESPEEEE---SS-SSS-SEEEEE-TT-EEEE---TTS---

InterPro domains:
  IPR012340 Nucleic acid-binding, OB-fold [G3DSA:2.40.50.140] (8-75)

Sequence (84 aa):
MSRPPILIKDLVKGNQGDQIHMTTRNREFKDWFEQLTEHETYCLYNGDPMVNDSTFNVCPNKLKLVFNGGTTVSKLRIPEIPPH

pLDDT: mean 76.88, std 12.95, range [36.97, 89.94]

Organism: Pisum sativum (NCBI:txid3888)

Radius of gyration: 13.79 Å; chains: 1; bounding box: 28×21×49 Å

Foldseek 3Di:
DDDPFDWDWDWDADPVRDIAIEIEGPVCVVVVVVVDDPPFDKDKPDWDWDAPPDPDDPHPDRIHTYDDPPMDIDTDDPVPDDDD